Protein AF-A0A7S2RD02-F1 (afdb_monomer)

Organism: NCBI:txid1034831

Radius of gyration: 13.61 Å; Cα contacts (8 Å, |Δi|>4): 620; chains: 1; bounding box: 41×28×36 Å

Solvent-accessible surface area (backbone atoms only — not comparable to full-atom values): 6598 Å² total; per-residue (Å²): 133,84,72,71,46,75,43,65,70,29,71,26,76,46,51,12,10,59,38,67,36,50,70,43,34,71,47,82,43,46,59,46,24,36,32,31,49,6,27,12,61,24,28,0,0,24,29,15,37,38,48,38,100,58,82,29,56,30,37,45,35,32,30,47,39,22,37,33,28,52,6,26,11,65,44,29,0,0,19,29,20,39,38,26,77,42,74,84,18,38,32,44,36,36,40,28,37,47,24,37,33,32,48,6,28,10,36,27,2,0,19,33,21,37,23,19,35,46,18,36,36,40,40,29,46,35,31,42,31,41,78,26,39,35,82,74,41,32,33,39,56,27,70,38,70,61,26,46,78,46,80,78,31,98,47,62,47,109

Nearest PDB structures (foldseek):
  7d6c-assembly2_5  TM=1.709E-01  e=1.525E+00  Synechococcus elongatus PCC 7942 = FACHB-805
  7d6c-assembly1_4  TM=1.735E-01  e=3.200E+00  Synechococcus elongatus PCC 7942 = FACHB-805

Sequence (158 aa):
MYGDVVLENNNASFSGGGIFLEFGSAAYLHNNTIIRDCHTGGFGGGLGAVSGPQVDHIKAWLMDDVQITGCSAEIYGGGLFAAVAIAQSQLDVLAQDRVVFQGNRAPNGGALSLTGTGCQARLRGSVLFENNRATFAGGGVMSWIGSELVIEGDNVTF

pLDDT: mean 94.74, std 7.25, range [41.88, 98.88]

Secondary structure (DSSP, 8-state):
-PPPEEEES-EESSB-SSEEE-TT-EEEEESSEEEES-EESSB-SSEEEE--SS--EEEEEEESSEEEES-EESSB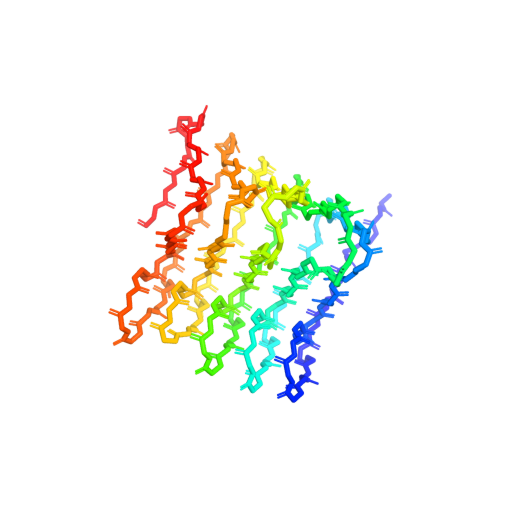-SSEEEE-SSTT-EEEEEEESSEEEES-EEEE-SSEEEESTTEEEEEESEEEEES-EEEEE-SSEEEETT-EEEE--TEEE-

Foldseek 3Di:
DDDAAEFEDAEEAEFASREEAEAQEEDAAEDNYEFEHAEYAYEARHYEHEYDPDAYEYEYEAEYNYEQEHAEYAAYASHYEHEYPDQNHAYEAEHEDNYEYYQAEYQYQSHYEYDDARYEYEYEEAYDYYNRCHVHYHSHYYYDYNYYYHYDYPHYYD

Mean predicted aligned error: 3.22 Å

Structure (mmCIF, N/CA/C/O backbone):
data_AF-A0A7S2RD02-F1
#
_entry.id   AF-A0A7S2RD02-F1
#
loop_
_atom_site.group_PDB
_atom_site.id
_atom_site.type_symbol
_atom_site.label_atom_id
_atom_site.label_alt_id
_atom_site.label_comp_id
_atom_site.label_asym_id
_atom_site.label_entity_id
_atom_site.label_seq_id
_atom_site.pdbx_PDB_ins_code
_atom_site.Cartn_x
_atom_site.Cartn_y
_atom_site.Cartn_z
_atom_site.occupancy
_atom_site.B_iso_or_equiv
_atom_site.auth_seq_id
_atom_site.auth_comp_id
_atom_site.auth_asym_id
_atom_site.auth_atom_id
_atom_site.pdbx_PDB_model_num
ATOM 1 N N . MET A 1 1 ? -26.280 11.785 6.775 1.00 41.88 1 MET A N 1
ATOM 2 C CA . MET A 1 1 ? -25.755 10.408 6.828 1.00 41.88 1 MET A CA 1
ATOM 3 C C . MET A 1 1 ? -25.130 10.163 5.469 1.00 41.88 1 MET A C 1
ATOM 5 O O . MET A 1 1 ? -25.872 10.059 4.503 1.00 41.88 1 MET A O 1
ATOM 9 N N . TYR A 1 2 ? -23.806 10.248 5.361 1.00 51.34 2 TYR A N 1
ATOM 10 C CA . TYR A 1 2 ? -23.130 9.745 4.165 1.00 51.34 2 TYR A CA 1
ATOM 11 C C . TYR A 1 2 ? -23.069 8.226 4.329 1.00 51.34 2 TYR A C 1
ATOM 13 O O . TYR A 1 2 ? -22.787 7.760 5.431 1.00 51.34 2 TYR A O 1
ATOM 21 N N . GLY A 1 3 ? -23.494 7.485 3.305 1.00 63.84 3 GLY A N 1
ATOM 22 C CA . GLY A 1 3 ? -23.460 6.024 3.332 1.00 63.84 3 GLY A CA 1
ATOM 23 C C . GLY A 1 3 ? -22.023 5.517 3.293 1.00 63.84 3 GLY A C 1
ATOM 24 O O . GLY A 1 3 ? -21.138 6.225 2.812 1.00 63.84 3 GLY A O 1
ATOM 25 N N . ASP A 1 4 ? -21.818 4.303 3.790 1.00 86.31 4 ASP A N 1
ATOM 26 C CA . ASP A 1 4 ? -20.518 3.642 3.740 1.00 86.31 4 ASP A CA 1
ATOM 27 C C . ASP A 1 4 ? -20.091 3.453 2.276 1.00 86.31 4 ASP A C 1
ATOM 29 O O . ASP A 1 4 ? -20.892 3.052 1.423 1.00 86.31 4 ASP A O 1
ATOM 33 N N . VAL A 1 5 ? -18.825 3.742 1.975 1.00 93.50 5 VAL A N 1
ATOM 34 C CA . VAL A 1 5 ? -18.231 3.437 0.668 1.00 93.50 5 VAL A CA 1
ATOM 35 C C . VAL A 1 5 ? -17.552 2.082 0.783 1.00 93.50 5 VAL A C 1
ATOM 37 O O . VAL A 1 5 ? -16.569 1.945 1.507 1.00 93.50 5 VAL A O 1
ATOM 40 N N . VAL A 1 6 ? -18.068 1.077 0.075 1.00 96.62 6 VAL A N 1
ATOM 41 C CA . VAL A 1 6 ? -17.548 -0.295 0.134 1.00 96.62 6 VAL A CA 1
ATOM 42 C C . VAL A 1 6 ? -17.020 -0.722 -1.232 1.00 96.62 6 VAL A C 1
ATOM 44 O O . VAL A 1 6 ? -17.755 -0.716 -2.218 1.00 96.62 6 VAL A O 1
ATOM 47 N N . LEU A 1 7 ? -15.747 -1.115 -1.277 1.00 97.44 7 LEU A N 1
ATOM 48 C CA . LEU A 1 7 ? -15.108 -1.775 -2.409 1.00 97.44 7 LEU A CA 1
ATOM 49 C C . LEU A 1 7 ? -14.763 -3.197 -1.982 1.00 97.44 7 LEU A C 1
ATOM 51 O O . LEU A 1 7 ? -13.892 -3.396 -1.138 1.00 97.44 7 LEU A O 1
ATOM 55 N N . GLU A 1 8 ? -15.442 -4.186 -2.552 1.00 98.06 8 GLU A N 1
ATOM 56 C CA . GLU A 1 8 ? -15.271 -5.575 -2.134 1.00 98.06 8 GLU A CA 1
ATOM 57 C C . GLU A 1 8 ? -15.178 -6.557 -3.296 1.00 98.06 8 GLU A C 1
ATOM 59 O O . GLU A 1 8 ? -15.809 -6.354 -4.333 1.00 98.06 8 GLU A O 1
ATOM 64 N N . ASN A 1 9 ? -14.414 -7.637 -3.104 1.00 98.19 9 ASN A N 1
ATOM 65 C CA . ASN A 1 9 ? -14.304 -8.763 -4.041 1.00 98.19 9 ASN A CA 1
ATOM 66 C C . ASN A 1 9 ? -13.812 -8.382 -5.450 1.00 98.19 9 ASN A C 1
ATOM 68 O O . ASN A 1 9 ? -14.152 -9.034 -6.443 1.00 98.19 9 ASN A O 1
ATOM 72 N N . ASN A 1 10 ? -13.004 -7.327 -5.553 1.0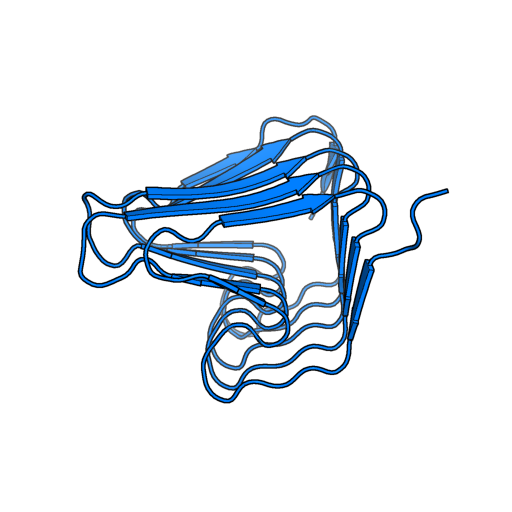0 98.19 10 ASN A N 1
ATOM 73 C CA . ASN A 1 10 ? -12.435 -6.898 -6.825 1.00 98.19 10 ASN A CA 1
ATOM 74 C C . ASN A 1 10 ? -11.092 -7.589 -7.084 1.00 98.19 10 ASN A C 1
ATOM 76 O O . ASN A 1 10 ? -10.318 -7.853 -6.164 1.00 98.19 10 ASN A O 1
ATOM 80 N N . ASN A 1 11 ? -10.831 -7.906 -8.352 1.00 97.19 11 ASN A N 1
ATOM 81 C CA . ASN A 1 11 ? -9.650 -8.648 -8.772 1.00 97.19 11 ASN A CA 1
ATOM 82 C C . ASN A 1 11 ? -8.952 -7.932 -9.928 1.00 97.19 11 ASN A C 1
ATOM 84 O O . ASN A 1 11 ? -9.591 -7.603 -10.929 1.00 97.19 11 ASN A O 1
ATOM 88 N N . ALA A 1 12 ? -7.638 -7.765 -9.821 1.00 97.81 12 ALA A N 1
ATOM 89 C CA . ALA A 1 12 ? -6.789 -7.262 -10.895 1.00 97.81 12 ALA A CA 1
ATOM 90 C C . ALA A 1 12 ? -5.707 -8.288 -11.256 1.00 97.81 12 ALA A C 1
ATOM 92 O O . ALA A 1 12 ? -5.234 -9.048 -10.417 1.00 97.81 12 ALA A O 1
ATOM 93 N N . SER A 1 13 ? -5.268 -8.309 -12.514 1.00 96.94 13 SER A N 1
ATOM 94 C CA . SER A 1 13 ? -4.138 -9.160 -12.909 1.00 96.94 13 SER A CA 1
ATOM 95 C C . SER A 1 13 ? -2.784 -8.576 -12.503 1.00 96.94 13 SER A C 1
ATOM 97 O O . SER A 1 13 ? -1.822 -9.327 -12.379 1.00 96.9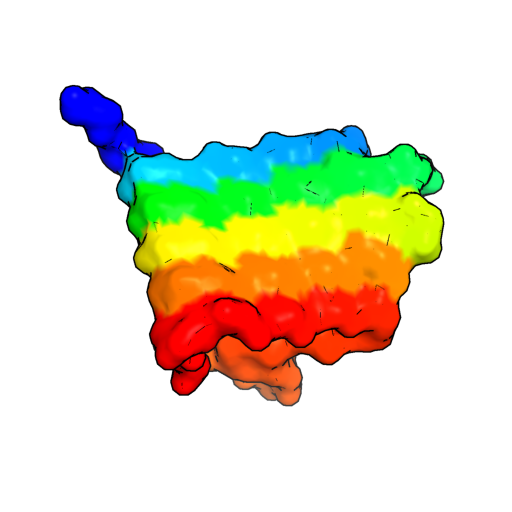4 13 SER A O 1
ATOM 99 N N . PHE A 1 14 ? -2.697 -7.254 -12.316 1.00 93.62 14 PHE A N 1
ATOM 100 C CA . PHE A 1 14 ? -1.420 -6.564 -12.137 1.00 93.62 14 PHE A CA 1
ATOM 101 C C . PHE A 1 14 ? -1.369 -5.660 -10.902 1.00 93.62 14 PHE A C 1
ATOM 103 O O . PHE A 1 14 ? -0.572 -5.916 -10.006 1.00 93.62 14 PHE A O 1
ATOM 110 N N . SER A 1 15 ? -2.217 -4.636 -10.796 1.00 95.00 15 SER A N 1
ATOM 111 C CA . SER A 1 15 ? -2.128 -3.673 -9.689 1.00 95.00 15 SER A CA 1
ATOM 112 C C . SER A 1 15 ? -3.491 -3.201 -9.218 1.00 95.00 15 SER A C 1
ATOM 114 O O . SER A 1 15 ? -4.388 -3.029 -10.038 1.00 95.00 15 SER A O 1
ATOM 116 N N . GLY A 1 16 ? -3.606 -2.942 -7.913 1.00 93.88 16 GLY A N 1
ATOM 117 C CA . GLY A 1 16 ? -4.758 -2.265 -7.326 1.00 93.88 16 GLY A CA 1
ATOM 118 C C . GLY A 1 16 ? -6.044 -3.067 -7.448 1.00 93.88 16 GLY A C 1
ATOM 119 O O . GLY A 1 16 ? -6.931 -2.682 -8.205 1.00 93.88 16 GLY A O 1
ATOM 120 N N . GLY A 1 17 ? -6.148 -4.171 -6.702 1.00 97.25 17 GLY A N 1
ATOM 121 C CA . GLY A 1 17 ? -7.322 -5.045 -6.767 1.00 97.25 17 GLY A CA 1
ATOM 122 C C . GLY A 1 17 ? -8.628 -4.288 -6.520 1.00 97.25 17 GLY A C 1
ATOM 123 O O . GLY A 1 17 ? -9.589 -4.520 -7.241 1.00 97.25 17 GLY A O 1
ATOM 124 N N . GLY A 1 18 ? -8.649 -3.339 -5.575 1.00 97.69 18 GLY A N 1
ATOM 125 C CA . GLY A 1 18 ? -9.753 -2.388 -5.393 1.00 97.69 18 GLY A CA 1
ATOM 126 C C . GLY A 1 18 ? -9.538 -1.045 -6.101 1.00 97.69 18 GLY A C 1
ATOM 127 O O . GLY A 1 18 ? -10.405 -0.589 -6.842 1.00 97.69 18 GLY A O 1
ATOM 128 N N . ILE A 1 19 ? -8.398 -0.391 -5.852 1.00 98.31 19 ILE A N 1
ATOM 129 C CA . ILE A 1 19 ? -8.068 0.940 -6.391 1.00 98.31 19 ILE A CA 1
ATOM 130 C C . ILE A 1 19 ? -6.652 0.932 -6.959 1.00 98.31 19 ILE A C 1
ATOM 132 O O . ILE A 1 19 ? -5.715 0.501 -6.287 1.00 98.31 19 ILE A O 1
ATOM 136 N N . PHE A 1 20 ? -6.477 1.488 -8.157 1.00 97.81 20 PHE A N 1
ATOM 137 C CA . PHE A 1 20 ? -5.165 1.727 -8.750 1.00 97.81 20 PHE A CA 1
ATOM 138 C C . PHE A 1 20 ? -4.939 3.222 -9.010 1.00 97.81 20 PHE A C 1
ATOM 140 O O . PHE A 1 20 ? -5.778 3.880 -9.625 1.00 97.81 20 PHE A O 1
ATOM 147 N N . LEU A 1 21 ? -3.813 3.754 -8.529 1.00 96.88 21 LEU A N 1
ATOM 148 C CA . LEU A 1 21 ? -3.374 5.138 -8.704 1.00 96.88 21 LEU A CA 1
ATOM 149 C C . LEU A 1 21 ? -2.066 5.175 -9.495 1.00 96.88 21 LEU A C 1
ATOM 151 O O . LEU A 1 21 ? -1.067 4.583 -9.083 1.00 96.88 21 LEU A O 1
ATOM 155 N N . GLU A 1 22 ? -2.068 5.934 -10.587 1.00 93.69 22 GLU A N 1
ATOM 156 C CA . GLU A 1 22 ? -0.908 6.144 -11.456 1.00 93.69 22 GLU A CA 1
ATOM 157 C C . GLU A 1 22 ? -0.893 7.590 -11.981 1.00 93.69 22 GLU A C 1
ATOM 159 O O . GLU A 1 22 ? -1.898 8.300 -11.885 1.00 93.69 22 GLU A O 1
ATOM 164 N N . PHE A 1 23 ? 0.233 8.044 -12.533 1.00 89.56 23 PHE A N 1
ATOM 165 C CA . PHE A 1 23 ? 0.345 9.313 -13.274 1.00 89.56 23 PHE A CA 1
ATOM 166 C C . PHE A 1 23 ? -0.142 10.550 -12.500 1.00 89.56 23 PHE A C 1
ATOM 168 O O . PHE A 1 23 ? -0.937 11.345 -12.998 1.00 89.56 23 PHE A O 1
ATOM 175 N N . GLY A 1 24 ? 0.303 10.699 -11.248 1.00 89.75 24 GLY A N 1
ATOM 176 C CA . GLY A 1 24 ? -0.060 11.844 -10.399 1.00 89.75 24 GLY A CA 1
ATOM 177 C C . GLY A 1 24 ? -1.497 11.818 -9.865 1.00 89.75 24 GLY A C 1
ATOM 178 O O . GLY A 1 24 ? -2.005 12.840 -9.405 1.00 89.75 24 GLY A O 1
ATOM 179 N N . SER A 1 25 ? -2.166 10.663 -9.926 1.00 95.19 25 SER A N 1
ATOM 180 C CA . SER A 1 25 ? -3.494 10.472 -9.337 1.00 95.19 25 SER A CA 1
ATOM 181 C C . SER A 1 25 ? -3.485 10.609 -7.812 1.00 95.19 25 SER A C 1
ATOM 183 O O . SER A 1 25 ? -2.471 10.408 -7.142 1.00 95.19 25 SER A O 1
ATOM 185 N N . ALA A 1 26 ? -4.656 10.894 -7.246 1.00 96.31 26 ALA A N 1
ATOM 186 C CA . ALA A 1 26 ? -4.858 10.929 -5.806 1.00 96.31 26 ALA A CA 1
ATOM 187 C C . ALA A 1 26 ? -6.140 10.191 -5.403 1.00 96.31 26 ALA A C 1
ATOM 189 O O . ALA A 1 26 ? -7.163 10.315 -6.075 1.00 96.31 26 ALA A O 1
ATOM 190 N N . ALA A 1 27 ? -6.088 9.476 -4.279 1.00 96.44 27 ALA A N 1
ATOM 191 C CA . ALA A 1 27 ? -7.257 8.971 -3.571 1.00 96.44 27 ALA A CA 1
ATOM 192 C C . ALA A 1 27 ? -7.318 9.576 -2.170 1.00 96.44 27 ALA A C 1
ATOM 194 O O . ALA A 1 27 ? -6.333 9.564 -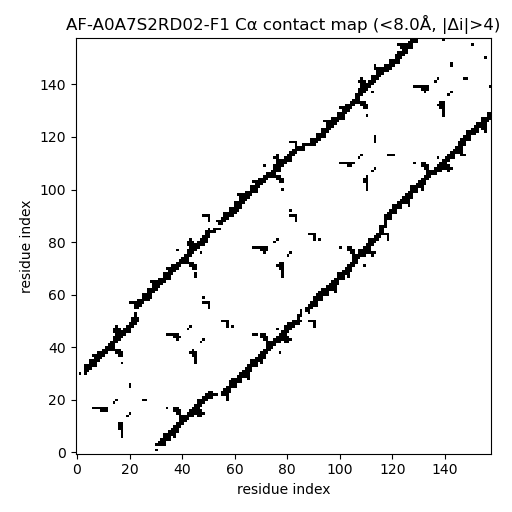1.429 1.00 96.44 27 ALA A O 1
ATOM 195 N N . TYR A 1 28 ? -8.507 10.051 -1.813 1.00 96.69 28 TYR A N 1
ATOM 196 C CA . TYR A 1 28 ? -8.845 10.531 -0.480 1.00 96.69 28 TYR A CA 1
ATOM 197 C C . TYR A 1 28 ? -9.973 9.642 0.037 1.00 96.69 28 TYR A C 1
ATOM 199 O O . TYR A 1 28 ? -11.140 9.857 -0.282 1.00 96.69 28 TYR A O 1
ATOM 207 N N . LEU A 1 29 ? -9.605 8.587 0.757 1.00 96.12 29 LEU A N 1
ATOM 208 C CA . LEU A 1 29 ? -10.540 7.661 1.381 1.00 96.12 29 LEU A CA 1
ATOM 209 C C . LEU A 1 29 ? -10.854 8.184 2.772 1.00 96.12 29 LEU A C 1
ATOM 211 O O . LEU A 1 29 ? -9.940 8.406 3.569 1.00 96.12 29 LEU A O 1
ATOM 215 N N . HIS A 1 30 ? -12.134 8.401 3.048 1.00 93.81 30 HIS A N 1
ATOM 216 C CA . HIS A 1 30 ? -12.558 8.925 4.332 1.00 93.81 30 HIS A CA 1
ATOM 217 C C . HIS A 1 30 ? -13.970 8.495 4.712 1.00 93.81 30 HIS A C 1
ATOM 219 O O . HIS A 1 30 ? -14.731 8.054 3.853 1.00 93.81 30 HIS A O 1
ATOM 225 N N . ASN A 1 31 ? -14.323 8.664 5.986 1.00 89.81 31 ASN A N 1
ATOM 226 C CA . ASN A 1 31 ? -15.664 8.461 6.538 1.00 89.81 31 ASN A CA 1
ATOM 227 C C . ASN A 1 31 ? -16.257 7.078 6.222 1.00 89.81 31 ASN A C 1
ATOM 229 O O . ASN A 1 31 ? -17.090 6.951 5.324 1.00 89.81 31 ASN A O 1
ATOM 233 N N . ASN A 1 32 ? -15.881 6.061 6.998 1.00 92.56 32 ASN A N 1
ATOM 234 C CA . ASN A 1 32 ? -16.394 4.689 6.868 1.00 92.56 32 ASN A CA 1
ATOM 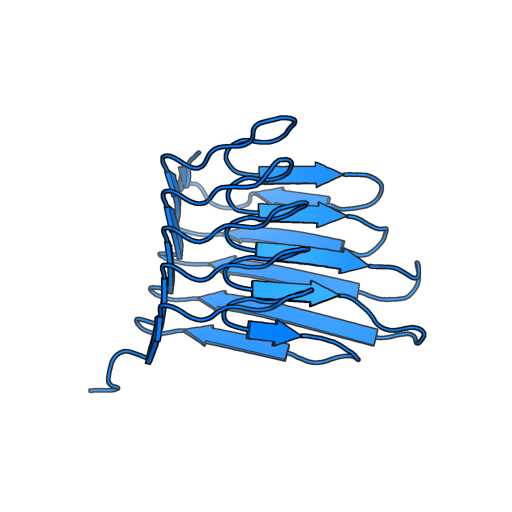235 C C . ASN A 1 32 ? -16.145 4.074 5.479 1.00 92.56 32 ASN A C 1
ATOM 237 O O . ASN A 1 32 ? -17.010 3.403 4.910 1.00 92.56 32 ASN A O 1
ATOM 241 N N . THR A 1 33 ? -14.961 4.307 4.910 1.00 96.69 33 THR A N 1
ATOM 242 C CA . THR A 1 33 ? -14.568 3.640 3.662 1.00 96.69 33 THR A CA 1
ATOM 243 C C . THR A 1 33 ? -13.990 2.259 3.970 1.00 96.69 33 THR A C 1
ATOM 245 O O . THR A 1 33 ? -13.063 2.130 4.771 1.00 96.69 33 THR A O 1
ATOM 248 N N . ILE A 1 34 ? -14.503 1.225 3.305 1.00 98.00 34 ILE A N 1
ATOM 249 C CA . ILE A 1 34 ? -14.071 -0.165 3.468 1.00 98.00 34 ILE A CA 1
ATOM 250 C C . ILE A 1 34 ? -13.577 -0.697 2.123 1.00 98.00 34 ILE A C 1
ATOM 252 O O . ILE A 1 34 ? -14.323 -0.721 1.146 1.00 98.00 34 ILE A O 1
ATOM 256 N N . ILE A 1 35 ? -12.336 -1.175 2.088 1.00 98.50 35 ILE A N 1
ATOM 257 C CA . ILE A 1 35 ? -11.790 -1.984 0.998 1.00 98.50 35 ILE A CA 1
ATOM 258 C C . ILE A 1 35 ? -11.560 -3.383 1.556 1.00 98.50 35 ILE A C 1
ATOM 260 O O . ILE A 1 35 ? -10.760 -3.544 2.479 1.00 98.50 35 ILE A O 1
ATOM 264 N N . ARG A 1 36 ? -12.253 -4.393 1.026 1.00 98.56 36 ARG A N 1
ATOM 265 C CA . ARG A 1 36 ? -12.131 -5.755 1.552 1.00 98.56 36 ARG A CA 1
ATOM 266 C C . ARG A 1 36 ? -12.105 -6.850 0.508 1.00 98.56 36 ARG A C 1
ATOM 268 O O . ARG A 1 36 ? -12.729 -6.734 -0.540 1.00 98.56 36 ARG A O 1
ATOM 275 N N . ASP A 1 37 ? -11.403 -7.931 0.823 1.00 98.62 37 ASP A N 1
ATOM 276 C CA . ASP A 1 37 ? -11.378 -9.152 0.009 1.00 98.62 37 ASP A CA 1
ATOM 277 C C . ASP A 1 37 ? -10.990 -8.891 -1.462 1.00 98.62 37 ASP A C 1
ATOM 279 O O . ASP A 1 37 ? -11.419 -9.590 -2.381 1.00 98.62 37 ASP A O 1
ATOM 283 N N . CYS A 1 38 ? -10.183 -7.853 -1.698 1.00 98.69 38 CYS A N 1
ATOM 284 C CA . CYS A 1 38 ? -9.660 -7.523 -3.016 1.00 98.69 38 CYS A CA 1
ATOM 285 C C . CYS A 1 38 ? -8.331 -8.245 -3.255 1.00 98.69 38 CYS A C 1
ATOM 287 O O . CYS A 1 38 ? -7.526 -8.436 -2.336 1.00 98.69 38 CYS A O 1
ATOM 289 N N . HIS A 1 39 ? -8.086 -8.642 -4.499 1.00 98.50 39 HIS A N 1
ATOM 290 C CA . HIS A 1 39 ? -6.918 -9.435 -4.852 1.00 98.50 39 HIS A CA 1
ATOM 291 C C . HIS A 1 39 ? -6.226 -8.939 -6.123 1.00 98.50 39 HIS A C 1
ATOM 293 O O . HIS A 1 39 ?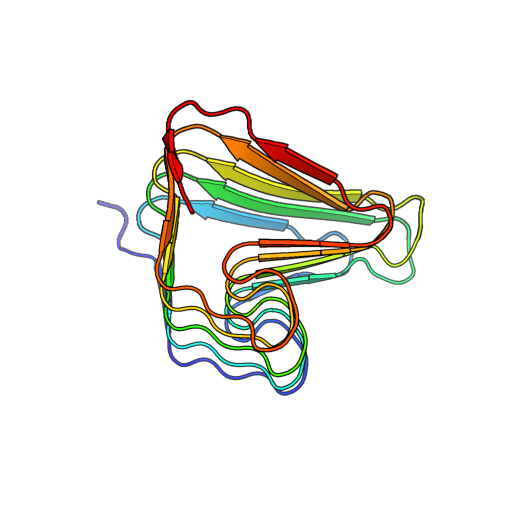 -6.851 -8.412 -7.045 1.00 98.50 39 HIS A O 1
ATOM 299 N N . THR A 1 40 ? -4.907 -9.116 -6.174 1.00 97.88 40 THR A N 1
ATOM 300 C CA . THR A 1 40 ? -4.115 -8.844 -7.372 1.00 97.88 40 THR A CA 1
ATOM 301 C C . THR A 1 40 ? -2.989 -9.852 -7.590 1.00 97.88 40 THR A C 1
ATOM 303 O O . THR A 1 40 ? -2.299 -10.245 -6.645 1.00 97.88 40 THR A O 1
ATOM 306 N N . GLY A 1 41 ? -2.749 -10.195 -8.858 1.00 98.00 41 GLY A N 1
ATOM 307 C CA . GLY A 1 41 ? -1.593 -10.990 -9.293 1.00 98.00 41 GLY A CA 1
ATOM 308 C C . GLY A 1 41 ? -0.247 -10.255 -9.206 1.00 98.00 41 GLY A C 1
ATOM 309 O O . GLY A 1 41 ? 0.802 -10.860 -9.405 1.00 98.00 41 GLY A O 1
ATOM 310 N N . GLY A 1 42 ? -0.243 -8.951 -8.906 1.00 96.62 42 GLY A N 1
ATOM 311 C CA . GLY A 1 42 ? 0.986 -8.173 -8.729 1.00 96.62 42 GLY A CA 1
ATOM 312 C C . GLY A 1 42 ? 1.030 -7.430 -7.399 1.00 96.62 42 GLY A C 1
ATOM 313 O O . GLY A 1 42 ? 1.437 -7.998 -6.380 1.00 96.62 42 GLY A O 1
ATOM 314 N N . PHE A 1 43 ? 0.663 -6.147 -7.408 1.00 97.00 43 PHE A N 1
ATOM 315 C CA . PHE A 1 43 ? 0.926 -5.223 -6.299 1.00 97.00 43 PHE A CA 1
ATOM 316 C C . PHE A 1 43 ? -0.327 -4.517 -5.774 1.00 97.00 43 PHE A C 1
ATOM 318 O O . PHE A 1 43 ? -1.139 -4.024 -6.558 1.00 97.00 43 PHE A O 1
ATOM 325 N N . GLY A 1 44 ? -0.457 -4.393 -4.452 1.00 97.69 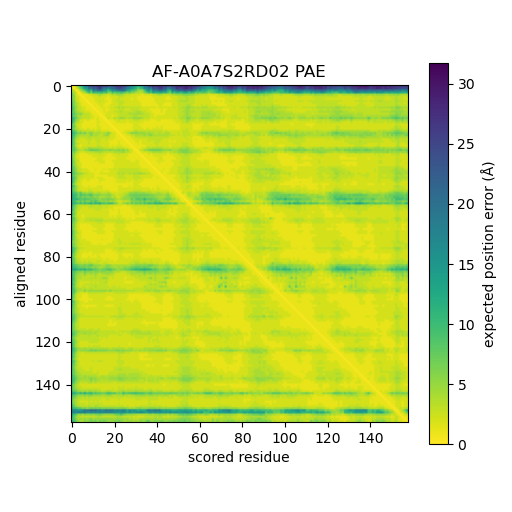44 GLY A N 1
ATOM 326 C CA . GLY A 1 44 ? -1.531 -3.613 -3.833 1.00 97.69 44 GLY A CA 1
ATOM 327 C C . GLY A 1 44 ? -2.888 -4.300 -3.945 1.00 97.69 44 GLY A C 1
ATOM 328 O O . GLY A 1 44 ? -3.699 -3.929 -4.793 1.00 97.69 44 GLY A O 1
ATOM 329 N N . GLY A 1 45 ? -3.140 -5.311 -3.110 1.00 98.25 45 GLY A N 1
ATOM 330 C CA . GLY A 1 45 ? -4.384 -6.091 -3.165 1.00 98.25 45 GLY A CA 1
ATOM 331 C C . GLY A 1 45 ? -5.631 -5.234 -2.966 1.00 98.25 45 GLY A C 1
ATOM 332 O O . GLY A 1 45 ? -6.571 -5.328 -3.748 1.00 98.25 45 GLY A O 1
ATOM 333 N N . GLY A 1 46 ? -5.617 -4.332 -1.984 1.00 98.44 46 GLY A N 1
ATOM 334 C CA . GLY A 1 46 ? -6.655 -3.316 -1.814 1.00 98.44 46 GLY A CA 1
ATOM 335 C C . GLY A 1 46 ? -6.395 -2.077 -2.671 1.00 98.44 46 GLY A C 1
ATOM 336 O O . GLY A 1 46 ? -7.233 -1.696 -3.488 1.00 98.44 46 GLY A O 1
ATOM 337 N N . LEU A 1 47 ? -5.221 -1.464 -2.502 1.00 98.62 47 LEU A N 1
ATOM 338 C CA . LEU A 1 47 ? -4.818 -0.233 -3.181 1.00 98.62 47 LEU A CA 1
ATOM 339 C C . LEU A 1 47 ? -3.389 -0.343 -3.728 1.00 98.62 47 LEU A C 1
ATOM 341 O O . LEU A 1 47 ? -2.448 -0.617 -2.988 1.00 98.62 47 LEU A O 1
ATOM 345 N N . GLY A 1 48 ? -3.208 -0.088 -5.021 1.00 98.06 48 GLY A N 1
ATOM 346 C CA . GLY A 1 48 ? -1.894 0.045 -5.651 1.00 98.06 48 GLY A CA 1
ATOM 347 C C . GLY A 1 48 ? -1.640 1.491 -6.057 1.00 98.06 48 GLY A C 1
ATOM 348 O O . GLY A 1 48 ? -2.450 2.069 -6.769 1.00 98.06 48 GLY A O 1
ATOM 349 N N . ALA A 1 49 ? -0.524 2.071 -5.630 1.00 97.31 49 ALA A N 1
ATOM 350 C CA . ALA A 1 49 ? -0.105 3.418 -5.992 1.00 97.31 49 ALA A CA 1
ATOM 351 C C . ALA A 1 49 ? 1.318 3.379 -6.558 1.00 97.31 49 ALA A C 1
ATOM 353 O O . ALA A 1 49 ? 2.253 2.967 -5.873 1.00 97.31 49 ALA A O 1
ATOM 354 N N . VAL A 1 50 ? 1.497 3.772 -7.818 1.00 94.88 50 VAL A N 1
ATOM 355 C CA . VAL A 1 50 ? 2.798 3.681 -8.495 1.00 94.88 50 VAL A CA 1
ATOM 356 C C . VAL A 1 50 ? 3.046 4.944 -9.308 1.00 94.88 50 VAL A C 1
ATOM 358 O O . VAL A 1 50 ? 2.194 5.350 -10.093 1.00 94.88 50 VAL A O 1
ATOM 361 N N . SER A 1 51 ? 4.203 5.586 -9.126 1.00 91.75 51 SER A N 1
ATOM 362 C CA . SER A 1 51 ? 4.574 6.739 -9.957 1.00 91.75 51 SER A CA 1
ATOM 363 C C . SER A 1 51 ? 4.759 6.323 -11.416 1.00 91.75 51 SER A C 1
ATOM 365 O O . SER A 1 51 ? 5.337 5.267 -11.681 1.00 91.75 51 SER A O 1
ATOM 367 N N . GLY A 1 52 ? 4.370 7.182 -12.354 1.00 85.12 52 GLY A N 1
ATOM 368 C CA . GLY A 1 52 ? 4.577 6.943 -13.773 1.00 85.12 52 GLY A CA 1
ATOM 369 C C . GLY A 1 52 ? 6.021 7.142 -14.252 1.00 85.12 52 GLY A C 1
ATOM 370 O O . GLY A 1 52 ? 6.944 7.330 -13.455 1.00 85.12 52 GLY A O 1
ATOM 371 N N . PRO A 1 53 ? 6.233 7.147 -15.583 1.00 84.44 53 PRO A N 1
ATOM 372 C CA . PRO A 1 53 ? 7.525 7.436 -16.203 1.00 84.44 53 PRO A CA 1
ATOM 373 C C . PRO A 1 53 ? 7.879 8.934 -16.183 1.00 84.44 53 PRO A C 1
ATOM 375 O O . PRO A 1 53 ? 8.933 9.316 -16.691 1.00 84.44 53 PRO A O 1
ATOM 378 N N . GLN A 1 54 ? 6.996 9.787 -15.656 1.00 86.88 54 GLN A N 1
ATOM 379 C CA . GLN A 1 54 ? 7.178 11.230 -15.531 1.00 86.88 54 GLN A CA 1
ATOM 380 C C . GLN A 1 54 ? 7.235 11.638 -14.055 1.00 86.88 54 GLN A C 1
ATOM 382 O O . GLN A 1 54 ? 6.988 10.827 -13.158 1.00 86.88 54 GLN A O 1
ATOM 387 N N . VAL A 1 55 ? 7.672 12.881 -13.818 1.00 87.19 55 VAL A N 1
ATOM 388 C CA . VAL A 1 55 ? 7.735 13.457 -12.470 1.00 87.19 55 VAL A CA 1
ATOM 389 C C . VAL A 1 55 ? 6.327 13.754 -11.997 1.00 87.19 55 VAL A C 1
ATOM 391 O O . VAL A 1 55 ? 5.672 14.662 -12.507 1.00 87.19 55 VAL A O 1
ATOM 394 N N . ASP A 1 56 ? 5.912 13.003 -10.985 1.00 89.88 56 ASP A N 1
ATOM 395 C CA . ASP A 1 56 ? 4.539 12.937 -10.519 1.00 89.88 56 ASP A CA 1
ATOM 396 C C . ASP A 1 56 ? 4.492 13.079 -8.993 1.00 89.88 56 ASP A C 1
ATOM 398 O O . ASP A 1 56 ? 5.445 12.735 -8.285 1.00 89.88 56 ASP A O 1
ATOM 402 N N . HIS A 1 57 ? 3.342 13.513 -8.473 1.00 93.81 57 HIS A N 1
ATOM 403 C CA . HIS A 1 57 ? 3.036 13.454 -7.044 1.00 93.81 57 HIS A CA 1
ATOM 404 C C . HIS A 1 57 ? 1.736 12.690 -6.823 1.00 93.81 57 HIS A C 1
ATOM 406 O O . HIS A 1 57 ? 0.661 13.188 -7.148 1.00 93.81 57 HIS A O 1
ATOM 412 N N . ILE A 1 58 ? 1.836 11.480 -6.277 1.00 96.44 58 ILE A N 1
ATOM 413 C CA . ILE A 1 58 ? 0.684 10.628 -5.964 1.00 96.44 58 ILE A CA 1
ATOM 414 C C . ILE A 1 58 ? 0.348 10.740 -4.480 1.00 96.44 58 ILE A C 1
ATOM 416 O O . ILE A 1 58 ? 1.235 10.798 -3.628 1.00 96.44 58 ILE A O 1
ATOM 420 N N . LYS A 1 59 ? -0.948 10.750 -4.165 1.00 97.56 59 LYS A N 1
ATOM 421 C CA . LYS A 1 59 ? -1.443 10.821 -2.785 1.00 97.56 59 LYS A CA 1
ATOM 422 C C . LYS A 1 59 ? -2.443 9.710 -2.521 1.00 97.56 59 LYS A C 1
ATOM 424 O O . LYS A 1 59 ? -3.464 9.627 -3.196 1.00 97.56 59 LYS A O 1
ATOM 429 N N . ALA A 1 60 ? -2.165 8.882 -1.524 1.00 97.56 60 ALA A N 1
ATOM 430 C CA . ALA A 1 60 ? -3.103 7.904 -0.993 1.00 97.56 60 ALA A CA 1
ATOM 431 C C . ALA A 1 60 ? -3.383 8.261 0.468 1.00 97.56 60 ALA A C 1
ATOM 433 O O . ALA A 1 60 ? -2.600 7.935 1.361 1.00 97.56 60 ALA A O 1
ATOM 434 N N . TRP A 1 61 ? -4.461 9.001 0.710 1.00 97.81 61 TRP A N 1
ATOM 435 C CA . TRP A 1 61 ? -4.838 9.454 2.047 1.00 97.81 61 TRP A CA 1
ATOM 436 C C . TRP A 1 61 ? -6.014 8.627 2.555 1.00 97.81 61 TRP A C 1
ATOM 438 O O . TRP A 1 61 ? -7.042 8.527 1.891 1.00 97.81 61 TRP A O 1
ATOM 448 N N . LEU A 1 62 ? -5.831 8.026 3.725 1.00 97.75 62 LEU A N 1
ATOM 449 C CA . LEU A 1 62 ? -6.783 7.198 4.445 1.00 97.75 62 LEU A CA 1
ATOM 450 C C . LEU A 1 62 ? -7.047 7.898 5.777 1.00 97.75 62 LEU A C 1
ATOM 452 O O . LEU A 1 62 ? -6.135 8.013 6.598 1.00 97.75 62 LEU A O 1
ATOM 456 N N . MET A 1 63 ? -8.253 8.425 5.959 1.00 95.38 63 MET A N 1
ATOM 457 C CA . MET A 1 63 ? -8.574 9.306 7.082 1.00 95.38 63 MET A CA 1
ATOM 458 C C . MET A 1 63 ? -9.934 8.966 7.680 1.00 95.38 63 MET A C 1
ATOM 460 O O . MET A 1 63 ? -10.852 8.686 6.931 1.00 95.38 63 MET A O 1
ATOM 464 N N . ASP A 1 64 ? -10.104 9.057 8.994 1.00 94.19 64 ASP A N 1
ATOM 465 C CA . ASP A 1 64 ? -11.424 9.001 9.639 1.00 94.19 64 ASP A CA 1
ATOM 466 C C . ASP A 1 64 ? -12.238 7.733 9.309 1.00 94.19 64 ASP A C 1
ATOM 468 O O . ASP A 1 64 ? -13.174 7.759 8.507 1.00 94.19 64 ASP A O 1
ATOM 472 N N . ASP A 1 65 ? -11.912 6.625 9.979 1.00 95.38 65 ASP A N 1
ATOM 473 C CA . ASP A 1 65 ? -12.608 5.331 9.845 1.00 95.38 65 ASP A CA 1
ATOM 474 C C . ASP A 1 65 ? -12.444 4.693 8.455 1.00 95.38 65 ASP A C 1
ATOM 476 O O . ASP A 1 65 ? -13.406 4.488 7.712 1.00 95.38 65 ASP A O 1
ATOM 480 N N . VAL A 1 66 ? -11.204 4.340 8.103 1.00 97.75 66 VAL A N 1
ATOM 481 C CA . VAL A 1 66 ? -10.893 3.590 6.873 1.00 97.75 66 VAL A CA 1
ATOM 482 C C . VAL A 1 66 ? -10.408 2.192 7.213 1.00 97.75 66 VAL A C 1
ATOM 484 O O . VAL A 1 66 ? -9.531 2.016 8.057 1.00 97.75 66 VAL A O 1
ATOM 487 N N . GLN A 1 67 ? -10.943 1.189 6.525 1.00 98.44 67 GLN A N 1
ATOM 488 C CA . GLN A 1 67 ? -10.580 -0.209 6.733 1.00 98.44 67 GLN A CA 1
ATOM 489 C C . GLN A 1 67 ? -10.096 -0.834 5.425 1.00 98.44 67 GLN A C 1
ATOM 491 O O . G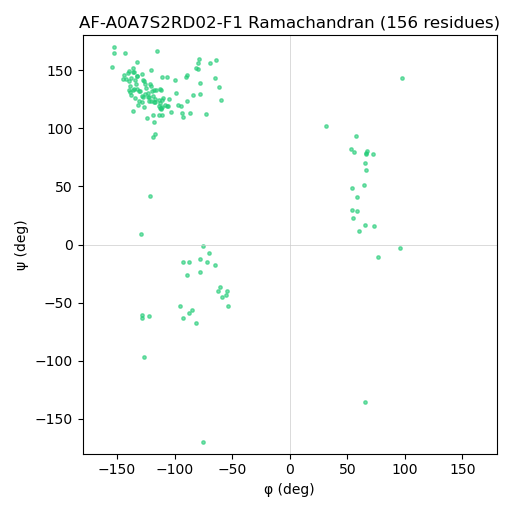LN A 1 67 ? -10.796 -0.784 4.417 1.00 98.44 67 GLN A O 1
ATOM 496 N N . ILE A 1 68 ? -8.910 -1.444 5.449 1.00 98.69 68 ILE A N 1
ATOM 497 C CA . ILE A 1 68 ? -8.383 -2.287 4.373 1.00 98.69 68 ILE A CA 1
ATOM 498 C C . ILE A 1 68 ? -8.190 -3.691 4.940 1.00 98.69 68 ILE A C 1
ATOM 500 O O . ILE A 1 68 ? -7.276 -3.920 5.740 1.00 98.69 68 ILE A O 1
ATOM 504 N N . THR A 1 69 ? -9.070 -4.623 4.578 1.00 98.69 69 THR A N 1
ATOM 505 C CA . THR A 1 69 ? -9.151 -5.926 5.251 1.00 98.69 69 THR A CA 1
ATOM 506 C C . THR A 1 69 ? -9.205 -7.111 4.296 1.00 98.69 69 THR A C 1
ATOM 508 O O . THR A 1 69 ? -9.756 -7.027 3.206 1.00 98.69 69 THR A O 1
ATOM 511 N N . GLY A 1 70 ? -8.589 -8.233 4.673 1.00 98.69 70 GLY A N 1
ATOM 512 C CA . GLY A 1 70 ? -8.641 -9.479 3.892 1.00 98.69 70 GLY A CA 1
ATOM 513 C C . GLY A 1 70 ? -8.074 -9.382 2.468 1.00 98.69 70 GLY A C 1
ATOM 514 O O . GLY A 1 70 ? -8.259 -10.298 1.669 1.00 98.69 70 GLY A O 1
ATOM 515 N N . CYS A 1 71 ? -7.386 -8.292 2.120 1.00 98.88 71 CYS A N 1
ATOM 516 C CA . CYS A 1 71 ? -6.877 -8.086 0.773 1.00 98.88 71 CYS A CA 1
ATOM 517 C C . CYS A 1 71 ? -5.567 -8.852 0.561 1.00 98.88 71 CYS A C 1
ATOM 519 O O . CYS A 1 71 ? -4.798 -9.093 1.501 1.00 98.88 71 CYS A O 1
ATOM 521 N N . SER A 1 72 ? -5.290 -9.242 -0.685 1.00 98.81 72 SER A N 1
ATOM 522 C CA . SER A 1 72 ? -4.075 -9.994 -0.997 1.00 98.81 72 SER A CA 1
ATOM 523 C C . SER A 1 72 ? -3.388 -9.608 -2.301 1.00 98.81 72 SER A C 1
ATOM 525 O O . SER A 1 72 ? -4.028 -9.246 -3.283 1.00 98.81 72 SER A O 1
ATOM 527 N N . ALA A 1 73 ? -2.063 -9.726 -2.314 1.00 98.62 73 ALA A N 1
ATOM 528 C CA . ALA A 1 73 ? -1.235 -9.522 -3.495 1.00 98.62 73 ALA A CA 1
ATOM 529 C C . ALA A 1 73 ? -0.227 -10.664 -3.642 1.00 98.62 73 ALA A C 1
ATOM 531 O O . ALA A 1 73 ? 0.299 -11.166 -2.645 1.00 98.62 73 ALA A O 1
ATOM 532 N N . GLU A 1 74 ? 0.078 -11.066 -4.874 1.00 98.62 74 GLU A N 1
ATOM 533 C CA . GLU A 1 74 ? 1.067 -12.123 -5.113 1.00 98.62 74 GLU A CA 1
ATOM 534 C C . GLU A 1 74 ? 2.519 -11.649 -4.980 1.00 98.62 74 GLU A C 1
ATOM 536 O O . GLU A 1 74 ? 3.404 -12.497 -4.898 1.00 98.62 74 GLU A O 1
ATOM 541 N N . ILE A 1 75 ? 2.791 -10.334 -4.912 1.00 98.00 75 ILE A N 1
ATOM 542 C CA . ILE A 1 75 ? 4.170 -9.822 -4.830 1.00 98.00 75 ILE A CA 1
ATOM 543 C C . ILE A 1 75 ? 4.392 -8.842 -3.665 1.00 98.00 75 ILE A C 1
ATOM 545 O O . ILE A 1 75 ? 5.182 -9.146 -2.765 1.00 98.00 75 ILE A O 1
ATOM 549 N N . TYR A 1 76 ? 3.717 -7.687 -3.658 1.00 98.12 76 TYR A N 1
ATOM 550 C CA . TYR A 1 76 ? 3.931 -6.626 -2.661 1.00 98.12 76 TYR A CA 1
ATOM 551 C C . TYR A 1 76 ? 2.613 -5.992 -2.205 1.00 98.12 76 TYR A C 1
ATOM 553 O O . TYR A 1 76 ? 1.749 -5.714 -3.034 1.00 98.12 76 TYR A O 1
ATOM 561 N N . GLY A 1 77 ? 2.497 -5.691 -0.908 1.00 97.81 77 GLY A N 1
ATOM 562 C CA . GLY A 1 77 ? 1.414 -4.877 -0.354 1.00 97.81 77 GLY A CA 1
ATOM 563 C C . GLY A 1 77 ? 0.054 -5.560 -0.441 1.00 97.81 77 GLY A C 1
ATOM 564 O O . GLY A 1 77 ? -0.726 -5.265 -1.343 1.00 97.81 77 GLY A O 1
ATOM 565 N N . GLY A 1 78 ? -0.255 -6.470 0.485 1.00 98.25 78 GLY A N 1
ATOM 566 C CA . GLY A 1 78 ? -1.541 -7.179 0.459 1.00 98.25 78 GLY A CA 1
ATOM 567 C C . GLY A 1 78 ? -2.726 -6.227 0.615 1.00 98.25 78 GLY A C 1
ATOM 568 O O . GLY A 1 78 ? -3.706 -6.339 -0.113 1.00 98.25 78 GLY A O 1
ATOM 569 N N . GLY A 1 79 ? -2.600 -5.232 1.494 1.00 98.44 79 GLY A N 1
ATOM 570 C CA . GLY A 1 79 ? -3.560 -4.138 1.624 1.00 98.44 79 GLY A CA 1
ATOM 571 C C . GLY A 1 79 ? -3.238 -2.980 0.682 1.00 98.44 79 GLY A C 1
ATOM 572 O O . GLY A 1 79 ? -4.051 -2.624 -0.166 1.00 98.44 79 GLY A O 1
ATOM 573 N N . LEU A 1 80 ? -2.043 -2.406 0.815 1.00 98.75 80 LEU A N 1
ATOM 574 C CA . LEU A 1 80 ? -1.580 -1.249 0.063 1.00 98.75 80 LEU A CA 1
ATOM 575 C C . LEU A 1 80 ? -0.139 -1.442 -0.417 1.00 98.75 80 LEU A C 1
ATOM 577 O O . LEU A 1 80 ? 0.754 -1.789 0.359 1.00 98.75 80 LEU A O 1
ATOM 581 N N . PHE A 1 81 ? 0.102 -1.152 -1.691 1.00 98.44 81 PHE A N 1
ATOM 582 C CA . PHE A 1 81 ? 1.443 -1.011 -2.251 1.00 98.44 81 PHE A CA 1
ATOM 583 C C . PHE A 1 81 ? 1.666 0.418 -2.728 1.00 98.44 81 PHE A C 1
ATOM 585 O O . PHE A 1 81 ? 0.826 0.962 -3.440 1.00 98.44 81 PHE A O 1
ATOM 592 N N . ALA A 1 82 ? 2.808 0.993 -2.367 1.00 97.69 82 ALA A N 1
ATOM 593 C CA . ALA A 1 82 ? 3.256 2.283 -2.855 1.00 97.69 82 ALA A CA 1
ATOM 594 C C . ALA A 1 82 ? 4.689 2.187 -3.391 1.00 97.69 82 ALA A C 1
ATOM 596 O O . ALA A 1 82 ? 5.590 1.710 -2.694 1.00 97.69 82 ALA A O 1
ATOM 597 N N . ALA A 1 83 ? 4.897 2.650 -4.624 1.00 96.38 83 ALA A N 1
ATOM 598 C CA . ALA A 1 83 ? 6.210 2.663 -5.250 1.00 96.38 83 ALA A CA 1
ATOM 599 C C . ALA A 1 83 ? 6.498 3.937 -6.037 1.00 96.38 83 ALA A C 1
ATOM 601 O O . ALA A 1 83 ? 5.688 4.398 -6.843 1.00 96.38 83 ALA A O 1
ATOM 602 N N . VAL A 1 84 ? 7.716 4.442 -5.857 1.00 94.69 84 VAL A N 1
ATOM 603 C CA . VAL A 1 84 ? 8.286 5.502 -6.684 1.00 94.69 84 VAL A CA 1
ATOM 604 C C . VAL A 1 84 ? 9.381 4.923 -7.580 1.00 94.69 84 VAL A C 1
ATOM 606 O O . VAL A 1 84 ? 10.374 4.376 -7.107 1.00 94.69 84 VAL A O 1
ATOM 609 N N . ALA A 1 85 ? 9.191 5.044 -8.892 1.00 88.06 85 ALA A N 1
ATOM 610 C CA . ALA A 1 85 ? 10.099 4.542 -9.921 1.00 88.06 85 ALA A CA 1
ATOM 611 C C . ALA A 1 85 ? 11.182 5.559 -10.316 1.00 88.06 85 ALA A C 1
ATOM 613 O O . ALA A 1 85 ? 12.262 5.161 -10.753 1.00 88.06 85 ALA A O 1
ATOM 614 N N . ILE A 1 86 ? 10.918 6.861 -10.155 1.00 86.44 86 ILE A N 1
ATOM 615 C CA . ILE A 1 86 ? 11.875 7.923 -10.483 1.00 86.44 86 ILE A CA 1
ATOM 616 C C . ILE A 1 86 ? 12.120 8.843 -9.286 1.00 86.44 86 ILE A C 1
ATOM 618 O O . ILE A 1 86 ? 11.189 9.272 -8.617 1.00 86.44 86 ILE A O 1
ATOM 622 N N . ALA A 1 87 ? 13.387 9.168 -9.024 1.00 83.56 87 ALA A N 1
ATOM 623 C CA . ALA A 1 87 ? 13.812 9.804 -7.773 1.00 83.56 87 ALA A CA 1
ATOM 624 C C . ALA A 1 87 ? 13.250 11.219 -7.537 1.00 83.56 87 ALA A C 1
ATOM 626 O O . ALA A 1 87 ? 13.305 11.716 -6.416 1.00 83.56 87 ALA A O 1
ATOM 627 N N . GLN A 1 88 ? 12.757 11.884 -8.584 1.00 89.62 88 GLN A N 1
ATOM 628 C CA . GLN A 1 88 ? 12.139 13.207 -8.500 1.00 89.62 88 GLN A CA 1
ATOM 629 C C . GLN A 1 88 ? 10.635 13.157 -8.194 1.00 89.62 88 GLN A C 1
ATOM 631 O O . GLN A 1 88 ? 10.067 14.194 -7.855 1.00 89.62 88 GLN A O 1
ATOM 636 N N . SER A 1 89 ? 9.993 11.993 -8.332 1.00 93.12 89 SER A N 1
ATOM 637 C CA . SER A 1 89 ? 8.577 11.819 -8.004 1.00 93.12 89 SER A CA 1
ATOM 638 C C . SER A 1 89 ? 8.372 11.669 -6.501 1.00 93.12 89 SER A C 1
ATOM 640 O O . SER A 1 89 ? 9.285 11.317 -5.753 1.00 93.12 89 SER A O 1
ATOM 642 N N . GLN A 1 90 ? 7.147 11.932 -6.062 1.00 93.75 90 GLN A N 1
ATOM 643 C CA . GLN A 1 90 ? 6.737 11.792 -4.670 1.00 93.75 90 GLN A CA 1
ATOM 644 C C . GLN A 1 90 ? 5.490 10.925 -4.579 1.00 93.75 90 GLN A C 1
ATOM 646 O O . GLN A 1 90 ? 4.585 11.013 -5.414 1.00 93.75 90 GLN A O 1
ATOM 651 N N . LEU A 1 91 ? 5.430 10.092 -3.549 1.00 94.19 91 LEU A N 1
ATOM 652 C CA . LEU A 1 91 ? 4.233 9.338 -3.216 1.00 94.19 91 LEU A CA 1
ATOM 653 C C . LEU A 1 91 ? 4.022 9.414 -1.713 1.00 94.19 91 LEU A C 1
ATOM 655 O O . LEU A 1 91 ? 4.816 8.865 -0.950 1.00 94.19 91 LEU A O 1
ATOM 659 N N . ASP A 1 92 ? 2.928 10.064 -1.324 1.00 94.75 92 ASP A N 1
ATOM 660 C CA . ASP A 1 92 ? 2.541 10.211 0.072 1.00 94.75 92 ASP A CA 1
ATOM 661 C C . ASP A 1 92 ? 1.402 9.251 0.409 1.00 94.75 92 ASP A C 1
ATOM 663 O O . ASP A 1 92 ? 0.270 9.407 -0.064 1.00 94.75 92 ASP A O 1
ATOM 667 N N . VAL A 1 93 ? 1.689 8.286 1.277 1.00 91.19 93 VAL A N 1
ATOM 668 C CA . VAL A 1 93 ? 0.668 7.512 1.983 1.00 91.19 93 VAL A CA 1
ATOM 669 C C . VAL A 1 93 ? 0.429 8.169 3.338 1.00 91.19 93 VAL A C 1
ATOM 671 O O . VAL A 1 93 ? 1.335 8.246 4.165 1.00 91.19 93 VAL A O 1
ATOM 674 N N . LEU A 1 94 ? -0.791 8.628 3.593 1.00 95.06 94 LEU A N 1
ATOM 675 C CA . LEU A 1 94 ? -1.196 9.124 4.908 1.00 95.06 94 LEU A CA 1
ATOM 676 C C . LEU A 1 94 ? -2.249 8.184 5.474 1.00 95.06 94 LEU A C 1
ATOM 678 O O . LEU A 1 94 ? -3.315 8.061 4.885 1.00 95.06 94 LEU A O 1
ATOM 682 N N . ALA A 1 95 ? -1.972 7.562 6.616 1.00 91.00 95 ALA A N 1
ATOM 683 C CA . ALA A 1 95 ? -2.990 6.883 7.410 1.00 91.00 95 ALA A CA 1
ATOM 684 C C . ALA A 1 95 ? -3.188 7.663 8.707 1.00 91.00 95 ALA A C 1
ATOM 686 O O . ALA A 1 95 ? -2.244 7.813 9.491 1.00 91.00 95 ALA A O 1
ATOM 687 N N . GLN A 1 96 ? -4.395 8.184 8.906 1.00 94.06 96 GLN A N 1
ATOM 688 C CA . GLN A 1 96 ? -4.697 9.063 10.021 1.00 94.06 96 GLN A CA 1
ATOM 689 C C . GLN A 1 96 ? -6.074 8.769 10.625 1.00 94.06 96 GLN A C 1
ATOM 691 O O . GLN A 1 96 ? -7.062 8.688 9.912 1.00 94.06 96 GLN A O 1
ATOM 696 N N . ASP A 1 97 ? -6.128 8.679 11.953 1.00 92.38 97 ASP A N 1
ATOM 697 C CA . ASP A 1 97 ? -7.367 8.637 12.742 1.00 92.38 97 ASP A CA 1
ATOM 698 C C . ASP A 1 97 ? -8.334 7.490 12.379 1.00 92.38 97 ASP A C 1
ATOM 700 O O . ASP A 1 97 ? -9.234 7.617 11.555 1.00 92.38 97 ASP A O 1
ATOM 704 N N . ARG A 1 98 ? -8.197 6.371 13.102 1.00 94.44 98 ARG A N 1
ATOM 705 C CA . ARG A 1 98 ? -9.024 5.154 12.985 1.00 94.44 98 ARG A CA 1
ATOM 706 C C . ARG A 1 98 ? -8.866 4.483 11.620 1.00 94.44 98 ARG A C 1
ATOM 708 O O . ARG A 1 98 ? -9.837 4.157 10.947 1.00 94.44 98 ARG A O 1
ATOM 715 N N . VAL A 1 99 ? -7.616 4.248 11.226 1.00 97.56 99 VAL A N 1
ATOM 716 C CA . VAL A 1 99 ? -7.297 3.436 10.045 1.00 97.56 99 VAL A CA 1
ATOM 717 C C . VAL A 1 99 ? -6.935 2.022 10.476 1.00 97.56 99 VAL A C 1
ATOM 719 O O . VAL A 1 99 ? -6.097 1.836 11.357 1.00 97.56 99 VAL A O 1
ATOM 722 N N . VAL A 1 100 ? -7.543 1.023 9.846 1.00 98.38 100 VAL A N 1
ATOM 723 C CA . VAL A 1 100 ? -7.315 -0.390 10.155 1.00 98.38 100 VAL A CA 1
ATOM 724 C C . VAL A 1 100 ? -6.834 -1.129 8.915 1.00 98.38 100 VAL A C 1
ATOM 726 O O . VAL A 1 100 ? -7.494 -1.131 7.879 1.00 98.38 100 VAL A O 1
ATOM 729 N N . PHE A 1 101 ? -5.710 -1.821 9.052 1.00 98.69 101 PHE A N 1
ATOM 730 C CA . PHE A 1 101 ? -5.248 -2.840 8.125 1.00 98.69 101 PHE A CA 1
ATOM 731 C C . PHE A 1 101 ? -5.351 -4.196 8.815 1.00 98.69 101 PHE A C 1
ATOM 733 O O . PHE A 1 101 ? -4.595 -4.457 9.752 1.00 98.69 101 PHE A O 1
ATOM 740 N N . GLN A 1 102 ? -6.250 -5.072 8.368 1.00 98.75 102 GLN A N 1
ATOM 741 C CA . GLN A 1 102 ? -6.484 -6.345 9.055 1.00 98.75 102 GLN A CA 1
ATOM 742 C C . GLN A 1 102 ? -6.478 -7.551 8.119 1.00 98.75 102 GLN A C 1
ATOM 744 O O . GLN A 1 102 ? -7.164 -7.566 7.103 1.00 98.75 102 GLN A O 1
ATOM 749 N N . GLY A 1 103 ? -5.750 -8.608 8.482 1.00 98.69 103 GLY A N 1
ATOM 750 C CA . GLY A 1 103 ? -5.813 -9.884 7.763 1.00 98.69 103 GLY A CA 1
ATOM 751 C C . GLY A 1 103 ? -5.294 -9.833 6.321 1.00 98.69 103 GLY A C 1
ATOM 752 O O . GLY A 1 103 ? -5.598 -10.727 5.535 1.00 98.69 103 GLY A O 1
ATOM 753 N N . ASN A 1 104 ? -4.532 -8.800 5.954 1.00 98.88 104 ASN A N 1
ATOM 754 C CA . ASN A 1 104 ? -4.007 -8.650 4.602 1.00 98.88 104 ASN A CA 1
ATOM 755 C C . ASN A 1 104 ? -2.775 -9.536 4.379 1.00 98.88 104 ASN A C 1
ATOM 757 O O . ASN A 1 104 ? -2.017 -9.824 5.316 1.00 98.88 104 ASN A O 1
ATOM 761 N N . ARG A 1 105 ? -2.555 -9.968 3.131 1.00 98.75 105 ARG A N 1
ATOM 762 C CA . ARG A 1 105 ? -1.497 -10.931 2.801 1.00 98.75 105 ARG A CA 1
ATOM 763 C C . ARG A 1 105 ? -0.743 -10.614 1.513 1.00 98.75 105 ARG A C 1
ATOM 765 O O . ARG A 1 105 ? -1.335 -10.479 0.453 1.00 98.75 105 ARG A O 1
ATOM 772 N N . ALA A 1 106 ? 0.581 -10.637 1.580 1.00 98.62 106 ALA A N 1
ATOM 773 C CA . ALA A 1 106 ? 1.459 -10.644 0.407 1.00 98.62 106 ALA A CA 1
ATOM 774 C C . ALA A 1 106 ? 2.785 -11.326 0.751 1.00 98.62 106 ALA A C 1
ATOM 776 O O . ALA A 1 106 ? 3.042 -11.571 1.925 1.00 98.62 106 ALA A O 1
ATOM 777 N N . PRO A 1 107 ? 3.676 -11.637 -0.200 1.00 98.56 107 PRO A N 1
ATOM 778 C CA . PRO A 1 107 ? 5.031 -12.033 0.170 1.00 98.56 107 PRO A CA 1
ATOM 779 C C . PRO A 1 107 ? 5.783 -10.944 0.934 1.00 98.56 107 PRO A C 1
ATOM 781 O O . PRO A 1 107 ? 6.497 -11.250 1.887 1.00 98.56 107 PRO A O 1
ATOM 784 N N . ASN A 1 108 ? 5.565 -9.685 0.562 1.00 97.94 108 ASN A N 1
ATOM 785 C CA . ASN A 1 108 ? 6.291 -8.529 1.066 1.00 97.94 108 ASN A CA 1
ATOM 786 C C . ASN A 1 108 ? 5.321 -7.419 1.487 1.00 97.94 108 ASN A C 1
ATOM 788 O O . ASN A 1 108 ? 4.557 -6.935 0.653 1.00 97.94 108 ASN A O 1
ATOM 792 N N . GLY A 1 109 ? 5.346 -7.009 2.756 1.00 97.50 109 GLY A N 1
ATOM 793 C CA . GLY A 1 109 ? 4.415 -6.015 3.296 1.00 97.50 109 GLY A CA 1
ATOM 794 C C . GLY A 1 109 ? 2.985 -6.546 3.302 1.00 97.50 109 GLY A C 1
ATOM 795 O O . GLY A 1 109 ? 2.200 -6.223 2.412 1.00 97.50 109 GLY A O 1
ATOM 796 N N . GLY A 1 110 ? 2.646 -7.398 4.275 1.00 98.25 110 GLY A N 1
ATOM 797 C CA . GLY A 1 110 ? 1.342 -8.069 4.313 1.00 98.25 110 GLY A CA 1
ATOM 798 C C . GLY A 1 110 ? 0.179 -7.079 4.269 1.00 98.25 110 GLY A C 1
ATOM 799 O O . GLY A 1 110 ? -0.729 -7.260 3.466 1.00 98.25 110 GLY A O 1
ATOM 800 N N . ALA A 1 111 ? 0.254 -5.984 5.029 1.00 98.44 111 ALA A N 1
ATOM 801 C CA . ALA A 1 111 ? -0.638 -4.841 4.861 1.00 98.44 111 ALA A CA 1
ATOM 802 C C . ALA A 1 111 ? -0.051 -3.785 3.934 1.00 98.44 111 ALA A C 1
ATOM 804 O O . ALA A 1 111 ? -0.628 -3.538 2.884 1.00 98.44 111 ALA A O 1
ATOM 805 N N . LEU A 1 112 ? 1.071 -3.169 4.304 1.00 98.50 112 LEU A N 1
ATOM 806 C CA . LEU A 1 112 ? 1.640 -2.033 3.582 1.00 98.50 112 LEU A CA 1
ATOM 807 C C . LEU A 1 112 ? 3.044 -2.360 3.077 1.00 98.50 112 LEU A C 1
ATOM 809 O O . LEU A 1 112 ? 3.894 -2.819 3.838 1.00 98.50 112 LEU A O 1
ATOM 813 N N . SER A 1 113 ? 3.310 -2.069 1.809 1.00 98.31 113 SER A N 1
ATOM 814 C CA . SER A 1 113 ? 4.648 -2.144 1.224 1.00 98.31 113 SER A CA 1
ATOM 815 C C . SER A 1 113 ? 5.014 -0.820 0.565 1.00 98.31 113 SER A C 1
ATOM 817 O O . SER A 1 113 ? 4.258 -0.325 -0.267 1.00 98.31 113 SER A O 1
ATOM 819 N N . LEU A 1 114 ? 6.188 -0.288 0.901 1.00 98.19 114 LEU A N 1
ATOM 820 C CA . LEU A 1 114 ? 6.734 0.970 0.392 1.00 98.19 114 LEU A CA 1
ATOM 821 C C . LEU A 1 114 ? 8.072 0.718 -0.294 1.00 98.19 114 LEU A C 1
ATOM 823 O O . LEU A 1 114 ? 8.901 -0.026 0.240 1.00 98.19 114 LEU A O 1
ATOM 827 N N . THR A 1 115 ? 8.306 1.357 -1.440 1.00 96.81 115 THR A N 1
ATOM 828 C CA . THR A 1 115 ? 9.630 1.344 -2.063 1.00 96.81 115 THR A CA 1
ATOM 829 C C . THR A 1 115 ? 9.918 2.546 -2.958 1.00 96.81 115 THR A C 1
ATOM 831 O O . THR A 1 115 ? 9.014 3.137 -3.545 1.00 96.81 115 THR A O 1
ATOM 834 N N . GLY A 1 116 ? 11.197 2.890 -3.086 1.00 95.44 116 GLY A N 1
ATOM 835 C CA . GLY A 1 116 ? 11.675 3.942 -3.973 1.00 95.44 116 GLY A CA 1
ATOM 836 C C . GLY A 1 116 ? 11.901 5.271 -3.261 1.00 95.44 116 GLY A C 1
ATOM 837 O O . GLY A 1 116 ? 11.162 5.659 -2.354 1.00 95.44 116 GLY A O 1
ATOM 838 N N . THR A 1 117 ? 12.946 5.978 -3.690 1.00 94.81 117 THR A N 1
ATOM 839 C CA . THR A 1 117 ? 13.278 7.321 -3.201 1.00 94.81 117 THR A CA 1
ATOM 840 C C . THR A 1 117 ? 12.127 8.282 -3.477 1.00 94.81 117 THR A C 1
ATOM 842 O O . THR A 1 117 ? 11.728 8.424 -4.627 1.00 94.81 117 THR A O 1
ATOM 845 N N . GLY A 1 118 ? 11.617 8.942 -2.435 1.00 93.25 118 GLY A N 1
ATOM 846 C CA . GLY A 1 118 ? 10.457 9.841 -2.527 1.00 93.25 118 GLY A CA 1
ATOM 847 C C . GLY A 1 118 ? 9.118 9.181 -2.176 1.00 93.25 118 GLY A C 1
ATOM 848 O O . GLY A 1 118 ? 8.098 9.866 -2.132 1.00 93.25 118 GLY A O 1
ATOM 849 N N . CYS A 1 119 ? 9.104 7.874 -1.891 1.00 96.94 119 CYS A N 1
ATOM 850 C CA . CYS A 1 119 ? 7.937 7.189 -1.343 1.00 96.94 119 CYS A CA 1
ATOM 851 C C . CYS A 1 119 ? 7.931 7.308 0.187 1.00 96.94 119 CYS A C 1
ATOM 853 O O . CYS A 1 119 ? 8.775 6.711 0.858 1.00 96.94 119 CYS A O 1
ATOM 855 N N . GLN A 1 120 ? 6.965 8.030 0.748 1.00 97.25 120 GLN A N 1
ATOM 856 C CA . GLN A 1 120 ? 6.808 8.199 2.190 1.00 97.25 120 GLN A CA 1
ATOM 857 C C . GLN A 1 120 ? 5.444 7.677 2.645 1.00 97.25 120 GLN A C 1
ATOM 859 O O . GLN A 1 120 ? 4.417 7.970 2.038 1.00 97.25 120 GLN A O 1
ATOM 864 N N . ALA A 1 121 ? 5.419 6.952 3.760 1.00 97.25 121 ALA A N 1
ATOM 865 C CA . ALA A 1 121 ? 4.200 6.741 4.526 1.00 97.25 121 ALA A CA 1
ATOM 866 C C . ALA A 1 121 ? 4.287 7.437 5.877 1.00 97.25 121 ALA A C 1
ATOM 868 O O . ALA A 1 121 ? 5.279 7.293 6.590 1.00 97.25 121 ALA A O 1
ATOM 869 N N . ARG A 1 122 ? 3.224 8.146 6.250 1.00 97.69 122 ARG A N 1
ATOM 870 C CA . ARG A 1 122 ? 3.063 8.758 7.567 1.00 97.69 122 ARG A CA 1
ATOM 871 C C . ARG A 1 122 ? 1.869 8.135 8.270 1.00 97.69 122 ARG A C 1
ATOM 873 O O . ARG A 1 122 ? 0.750 8.181 7.761 1.00 97.69 122 ARG A O 1
ATOM 880 N N . LEU A 1 123 ? 2.121 7.570 9.443 1.00 96.75 123 LEU A N 1
ATOM 881 C CA . LEU A 1 123 ? 1.111 6.972 10.307 1.00 96.75 123 LEU A CA 1
ATOM 882 C C . LEU A 1 123 ? 0.880 7.897 11.500 1.00 96.75 123 LEU A C 1
ATOM 884 O O . LEU A 1 123 ? 1.816 8.197 12.249 1.00 96.75 123 LEU A O 1
ATOM 888 N N . ARG A 1 124 ? -0.353 8.379 11.653 1.00 94.50 124 ARG A N 1
ATOM 889 C CA . ARG A 1 124 ? -0.732 9.387 12.649 1.00 94.50 124 ARG A CA 1
ATOM 890 C C . ARG A 1 124 ? -2.038 9.020 13.344 1.00 94.50 124 ARG A C 1
ATOM 892 O O . ARG A 1 124 ? -2.906 8.380 12.762 1.00 94.50 124 ARG A O 1
ATOM 899 N N . GLY A 1 125 ? -2.200 9.469 14.586 1.00 90.44 125 GLY A N 1
ATOM 900 C CA . GLY A 1 125 ? -3.406 9.179 15.362 1.00 90.44 125 GLY A CA 1
ATOM 901 C C . GLY A 1 125 ? -3.542 7.685 15.672 1.00 90.44 125 GLY A C 1
ATOM 902 O O . GLY A 1 125 ? -2.573 7.051 16.089 1.00 90.44 125 GLY A O 1
ATOM 903 N N . SER A 1 126 ? -4.749 7.143 15.496 1.00 94.56 126 SER A N 1
ATOM 904 C CA . SER A 1 126 ? -5.042 5.718 15.710 1.00 94.56 126 SER A CA 1
ATOM 905 C C . SER A 1 126 ? -4.905 4.929 14.406 1.00 94.56 126 SER A C 1
ATOM 907 O O . SER A 1 126 ? -5.736 5.085 13.508 1.00 94.56 126 SER A O 1
ATOM 909 N N . VAL A 1 127 ? -3.869 4.095 14.301 1.00 97.62 127 VAL A N 1
ATOM 910 C CA . VAL A 1 127 ? -3.654 3.198 13.154 1.00 97.62 127 VAL A CA 1
ATOM 911 C C . VAL A 1 127 ? -3.363 1.791 13.667 1.00 97.62 127 VAL A C 1
ATOM 913 O O . VAL A 1 127 ? -2.426 1.581 14.436 1.00 97.62 127 VAL A O 1
ATOM 916 N N . LEU A 1 128 ? -4.156 0.820 13.232 1.00 97.69 128 LEU A N 1
ATOM 917 C CA . LEU A 1 128 ? -4.035 -0.574 13.645 1.00 97.69 128 LEU A CA 1
ATOM 918 C C . LEU A 1 128 ? -3.616 -1.438 12.460 1.00 97.69 128 LEU A C 1
ATOM 920 O O . LEU A 1 128 ? -4.311 -1.484 11.447 1.00 97.69 128 LEU A O 1
ATOM 924 N N . PHE A 1 129 ? -2.521 -2.172 12.614 1.00 98.44 129 PHE A N 1
ATOM 925 C CA . PHE A 1 129 ? -2.191 -3.318 11.781 1.00 98.44 129 PHE A CA 1
ATOM 926 C C . PHE A 1 129 ? -2.435 -4.572 12.616 1.00 98.44 129 PHE A C 1
ATOM 928 O O . PHE A 1 129 ? -1.814 -4.749 13.652 1.00 98.44 129 PHE A O 1
ATOM 935 N N . GLU A 1 130 ? -3.338 -5.446 12.182 1.00 98.50 130 GLU A N 1
ATOM 936 C CA . GLU A 1 130 ? -3.671 -6.656 12.934 1.00 98.50 130 GLU A CA 1
ATOM 937 C C . GLU A 1 130 ? -3.738 -7.880 12.016 1.00 98.50 130 GLU A C 1
ATOM 939 O O . GLU A 1 130 ? -4.344 -7.853 10.947 1.00 98.50 130 GLU A O 1
ATOM 944 N N . ASN A 1 131 ? -3.123 -8.991 12.429 1.00 98.38 131 ASN A N 1
ATOM 945 C CA . ASN A 1 131 ? -3.179 -10.273 11.712 1.00 98.38 131 ASN A CA 1
ATOM 946 C C . ASN A 1 131 ? -2.746 -10.206 10.232 1.00 98.38 131 ASN A C 1
ATOM 948 O O . ASN A 1 131 ? -3.104 -11.069 9.431 1.00 98.38 131 ASN A O 1
ATOM 952 N N . ASN A 1 132 ? -1.959 -9.197 9.859 1.00 98.75 132 ASN A N 1
ATOM 953 C CA . ASN A 1 132 ? -1.394 -9.089 8.521 1.00 98.75 132 ASN A CA 1
ATOM 954 C C . ASN A 1 132 ? -0.203 -10.038 8.388 1.00 98.75 132 ASN A C 1
ATOM 956 O O . ASN A 1 132 ? 0.609 -10.181 9.308 1.00 98.75 132 ASN A O 1
ATOM 960 N N . ARG A 1 133 ? -0.094 -10.712 7.243 1.00 98.56 133 ARG A N 1
ATOM 961 C CA . ARG A 1 133 ? 0.878 -11.787 7.056 1.00 98.56 133 ARG A CA 1
ATOM 962 C C . ARG A 1 133 ? 1.721 -11.582 5.812 1.00 98.56 133 ARG A C 1
ATOM 964 O O . ARG A 1 133 ? 1.207 -11.509 4.699 1.00 98.56 133 ARG A O 1
ATOM 971 N N . ALA A 1 134 ? 3.032 -11.632 6.019 1.00 98.25 134 ALA A N 1
ATOM 972 C CA . ALA A 1 134 ? 4.011 -11.752 4.956 1.00 98.25 134 ALA A CA 1
ATOM 973 C C . ALA A 1 134 ? 4.614 -13.158 4.923 1.00 98.25 134 ALA A C 1
ATOM 975 O O . ALA A 1 134 ? 4.799 -13.771 5.977 1.00 98.25 134 ALA A O 1
ATOM 976 N N . THR A 1 135 ? 4.915 -13.686 3.734 1.00 98.31 135 THR A N 1
ATOM 977 C CA . THR A 1 135 ? 5.680 -14.945 3.617 1.00 98.31 135 THR A CA 1
ATOM 978 C C . THR A 1 135 ? 7.183 -14.721 3.491 1.00 98.31 135 THR A C 1
ATOM 980 O O . THR A 1 135 ? 7.933 -15.675 3.673 1.00 98.31 135 THR A O 1
ATOM 983 N N . PHE A 1 136 ? 7.626 -13.496 3.193 1.00 97.81 136 PHE A N 1
ATOM 984 C CA . PHE A 1 136 ? 9.038 -13.142 3.069 1.00 97.81 136 PHE A CA 1
ATOM 985 C C . PHE A 1 136 ? 9.443 -12.019 4.032 1.00 97.81 136 PHE A C 1
ATOM 987 O O . PHE A 1 136 ? 10.261 -12.260 4.916 1.00 97.81 136 PHE A O 1
ATOM 994 N N . ALA A 1 137 ? 8.860 -10.819 3.922 1.00 96.94 137 ALA A N 1
ATOM 995 C CA . ALA A 1 137 ? 9.267 -9.670 4.739 1.00 96.94 137 ALA A CA 1
ATOM 996 C C . ALA A 1 137 ? 8.100 -8.748 5.125 1.00 96.94 137 ALA A C 1
ATOM 998 O O . ALA A 1 137 ? 7.212 -8.488 4.319 1.00 96.94 137 ALA A O 1
ATOM 999 N N . GLY A 1 138 ? 8.130 -8.223 6.357 1.00 95.44 138 GLY A N 1
ATOM 1000 C CA . GLY A 1 138 ? 7.201 -7.195 6.847 1.00 95.44 138 GLY A CA 1
ATOM 1001 C C . GLY A 1 138 ? 5.746 -7.659 6.958 1.00 95.44 138 GLY A C 1
ATOM 1002 O O . GLY A 1 138 ? 4.929 -7.334 6.104 1.00 95.44 138 GLY A O 1
ATOM 1003 N N . GLY A 1 139 ? 5.403 -8.409 8.015 1.00 95.00 139 GLY A N 1
ATOM 1004 C CA . GLY A 1 139 ? 4.044 -8.936 8.233 1.00 95.00 139 GLY A CA 1
ATOM 1005 C C . GLY A 1 139 ? 2.954 -7.860 8.184 1.00 95.00 139 GLY A C 1
ATOM 1006 O O . GLY A 1 139 ? 2.029 -7.965 7.386 1.00 95.00 139 GLY A O 1
ATOM 1007 N N . GLY A 1 140 ? 3.115 -6.792 8.969 1.00 96.31 140 GLY A N 1
ATOM 1008 C CA . GLY A 1 140 ? 2.314 -5.572 8.851 1.00 96.31 140 GLY A CA 1
ATOM 1009 C C . GLY A 1 140 ? 2.839 -4.669 7.741 1.00 96.31 140 GLY A C 1
ATOM 1010 O O . GLY A 1 140 ? 2.195 -4.502 6.707 1.00 96.31 140 GLY A O 1
ATOM 1011 N N . VAL A 1 141 ? 4.031 -4.110 7.941 1.00 98.25 141 VAL A N 1
ATOM 1012 C CA . VAL A 1 141 ? 4.602 -3.104 7.041 1.00 98.25 141 VAL A CA 1
ATOM 1013 C C . VAL A 1 141 ? 5.996 -3.503 6.587 1.00 98.25 141 VAL A C 1
ATOM 1015 O O . VAL A 1 141 ? 6.803 -4.001 7.371 1.00 98.25 141 VAL A O 1
ATOM 1018 N N . MET A 1 142 ? 6.286 -3.247 5.317 1.00 97.75 142 MET A N 1
ATOM 1019 C CA . MET A 1 142 ? 7.622 -3.302 4.747 1.00 97.75 142 MET A CA 1
ATOM 1020 C C . MET A 1 142 ? 7.973 -1.940 4.144 1.00 97.75 142 MET A C 1
ATOM 1022 O O . MET A 1 142 ? 7.266 -1.453 3.268 1.00 97.75 142 MET A O 1
ATOM 1026 N N . SER A 1 143 ? 9.076 -1.344 4.593 1.00 97.00 143 SER A N 1
ATOM 1027 C CA . SER A 1 143 ? 9.689 -0.171 3.959 1.00 97.00 143 SER A CA 1
ATOM 1028 C C . SER A 1 143 ? 11.032 -0.594 3.371 1.00 97.00 143 SER A C 1
ATOM 1030 O O . SER A 1 143 ? 11.864 -1.146 4.093 1.00 97.00 143 SER A O 1
ATOM 1032 N N . TRP A 1 144 ? 11.224 -0.411 2.065 1.00 94.94 144 TRP A N 1
ATOM 1033 C CA . TRP A 1 144 ? 12.345 -0.969 1.309 1.00 94.94 144 TRP A CA 1
ATOM 1034 C C . TRP A 1 144 ? 12.994 0.080 0.400 1.00 94.94 144 TRP A C 1
ATOM 1036 O O . TRP A 1 144 ? 12.293 0.803 -0.286 1.00 94.94 144 TRP A O 1
ATOM 1046 N N . ILE A 1 145 ? 14.334 0.105 0.330 1.00 90.94 145 ILE A N 1
ATOM 1047 C CA . ILE A 1 145 ? 15.194 0.971 -0.520 1.00 90.94 145 ILE A CA 1
ATOM 1048 C C . ILE A 1 145 ? 14.602 2.356 -0.816 1.00 90.94 145 ILE A C 1
ATOM 1050 O O . ILE A 1 145 ? 13.794 2.541 -1.725 1.00 90.94 145 ILE A O 1
ATOM 1054 N N . GLY A 1 146 ? 15.106 3.359 -0.102 1.00 92.62 146 GLY A N 1
ATOM 1055 C CA . GLY A 1 146 ? 14.816 4.765 -0.386 1.00 92.62 146 GLY A CA 1
ATOM 1056 C C . GLY A 1 146 ? 13.435 5.237 0.069 1.00 92.62 146 GLY A C 1
ATOM 1057 O O . GLY A 1 146 ? 13.221 6.446 0.100 1.00 92.62 146 GLY A O 1
ATOM 1058 N N . SER A 1 147 ? 12.535 4.331 0.465 1.00 96.88 147 SER A N 1
ATOM 1059 C CA . SER A 1 147 ? 11.266 4.709 1.079 1.00 96.88 147 SER A CA 1
ATOM 1060 C C . SER A 1 147 ? 11.418 5.065 2.553 1.00 96.88 147 SER A C 1
ATOM 1062 O O . SER A 1 147 ? 12.313 4.582 3.252 1.00 96.88 147 SER A O 1
ATOM 1064 N N . GLU A 1 148 ? 10.481 5.859 3.048 1.00 97.62 148 GLU A N 1
ATOM 1065 C CA . GLU A 1 148 ? 10.442 6.309 4.432 1.00 97.62 148 GLU A CA 1
ATOM 1066 C C . GLU A 1 148 ? 9.111 5.918 5.082 1.00 97.62 148 GLU A C 1
ATOM 1068 O O . GLU A 1 148 ? 8.038 6.163 4.535 1.00 97.62 148 GLU A O 1
ATOM 1073 N N . LEU A 1 149 ? 9.181 5.312 6.268 1.00 97.19 149 LEU A N 1
ATOM 1074 C CA . LEU A 1 149 ? 8.024 5.098 7.133 1.00 97.19 149 LEU A CA 1
ATOM 1075 C C . LEU A 1 149 ? 8.186 5.992 8.359 1.00 97.19 149 LEU A C 1
ATOM 1077 O O . LEU A 1 149 ? 9.125 5.814 9.132 1.00 97.19 149 LEU A O 1
ATOM 1081 N N . VAL A 1 150 ? 7.255 6.920 8.543 1.00 97.19 150 VAL A N 1
ATOM 1082 C CA . VAL A 1 150 ? 7.226 7.844 9.674 1.00 97.19 150 VAL A CA 1
ATOM 1083 C C . VAL A 1 150 ? 6.040 7.492 10.565 1.00 97.19 150 VAL A C 1
ATOM 1085 O O . VAL A 1 150 ? 4.898 7.458 1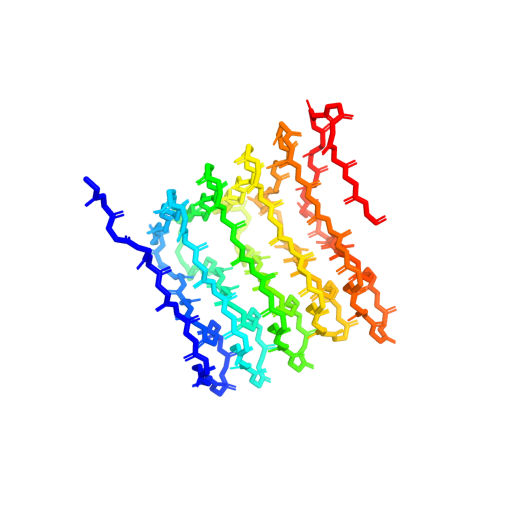0.108 1.00 97.19 150 VAL A O 1
ATOM 1088 N N . ILE A 1 151 ? 6.307 7.238 11.845 1.00 95.56 151 ILE A N 1
ATOM 1089 C CA . ILE A 1 151 ? 5.289 6.947 12.859 1.00 95.56 151 ILE A CA 1
ATOM 1090 C C . ILE A 1 151 ? 5.283 8.108 13.845 1.00 95.56 151 ILE A C 1
ATOM 1092 O O . ILE A 1 151 ? 6.294 8.369 14.491 1.00 95.56 151 ILE A O 1
ATOM 1096 N N . GLU A 1 152 ? 4.162 8.821 13.934 1.00 90.00 152 GLU A N 1
ATOM 1097 C CA . GLU A 1 152 ? 4.051 10.054 14.734 1.00 90.00 152 GLU A CA 1
ATOM 1098 C C . GLU A 1 152 ? 2.840 10.046 15.676 1.00 90.00 152 GLU A C 1
ATOM 1100 O O . GLU A 1 152 ? 2.495 11.079 16.240 1.00 90.00 152 GLU A O 1
ATOM 1105 N N . GLY A 1 153 ? 2.160 8.905 15.815 1.00 73.62 153 GLY A N 1
ATOM 1106 C CA . GLY A 1 153 ? 1.002 8.744 16.693 1.00 73.62 153 GLY A CA 1
ATOM 1107 C C . GLY A 1 153 ? 1.294 7.846 17.891 1.00 73.62 153 GLY A C 1
ATOM 1108 O O . GLY A 1 153 ? 1.972 6.830 17.756 1.00 73.62 153 GLY A O 1
ATOM 1109 N N . ASP A 1 154 ? 0.700 8.183 19.035 1.00 76.75 154 ASP A N 1
ATOM 1110 C CA . ASP A 1 154 ? 0.810 7.396 20.272 1.00 76.75 154 ASP A CA 1
ATOM 1111 C C . ASP A 1 154 ? 0.029 6.065 20.211 1.00 76.75 154 ASP A C 1
ATOM 1113 O O . ASP A 1 154 ? 0.257 5.176 21.026 1.00 76.75 154 ASP A O 1
ATOM 1117 N N . ASN A 1 155 ? -0.875 5.908 19.230 1.00 91.69 155 ASN A N 1
ATOM 1118 C CA . ASN A 1 155 ? -1.770 4.754 19.067 1.00 91.69 155 ASN A CA 1
ATOM 1119 C C . ASN A 1 155 ? -1.584 4.053 17.709 1.00 91.69 155 ASN A C 1
ATOM 1121 O O . ASN A 1 155 ? -2.555 3.676 17.050 1.00 91.69 155 ASN A O 1
ATOM 1125 N N . VAL A 1 156 ? -0.332 3.889 17.276 1.00 94.50 156 VAL A N 1
ATOM 1126 C CA . VAL A 1 156 ? 0.008 3.045 16.121 1.00 94.50 156 VAL A CA 1
ATOM 1127 C C . VAL A 1 156 ? 0.441 1.665 16.618 1.00 94.50 156 VAL A C 1
ATOM 1129 O O . VAL A 1 156 ? 1.398 1.551 17.380 1.00 94.50 156 VAL A O 1
ATOM 1132 N N . THR A 1 157 ? -0.264 0.613 16.201 1.00 94.31 157 THR A N 1
ATOM 1133 C CA . THR A 1 157 ? -0.068 -0.770 16.689 1.00 94.31 157 THR A CA 1
ATOM 1134 C C . THR A 1 157 ? 0.103 -1.756 15.534 1.00 94.31 157 THR A C 1
ATOM 1136 O O . THR A 1 157 ? -0.467 -1.536 14.466 1.00 94.31 157 THR A O 1
ATOM 1139 N N . PHE A 1 158 ? 0.913 -2.805 15.737 1.00 91.94 158 PHE A N 1
ATOM 1140 C CA . PHE A 1 158 ? 1.311 -3.787 14.717 1.00 91.94 158 PHE A CA 1
ATOM 1141 C C . PHE A 1 158 ? 1.163 -5.233 15.180 1.00 91.94 158 PHE A C 1
ATOM 1143 O O . PHE A 1 158 ? 1.352 -5.470 16.396 1.00 91.94 158 PHE A O 1
#

InterPro domains:
  IPR011050 Pectin lyase fold/virulence factor [SSF51126] (4-148)